Protein AF-A0A9D6L6P9-F1 (afdb_monomer_lite)

Foldseek 3Di:
DPPPWDKDKAADDCVVDDPVCCQFARIKIATPAWKDFANAIDGGDIWGKGKDWDADPNDIWIKIFTAHPVRHTRDIHTWDFQPPDPPFDCWDWDADPPQWIWTDHTRTTTIMHTD

Sequence (115 aa):
MADGKILIVTFLDASGYSSDYQEKYTAMVLTQGSLLFGKSEIKPGAYGLGKKKITTSGMESQTFHLYDLGGNAVAAAPAVKDEKLRPVRTIHLSVDPGQQFRLYLGPYFVTLTSR

pLDDT: mean 89.17, std 6.59, range [67.69, 96.12]

Structure (mmCIF, N/CA/C/O backbone):
data_AF-A0A9D6L6P9-F1
#
_entry.id   AF-A0A9D6L6P9-F1
#
loop_
_atom_site.group_PDB
_atom_site.id
_atom_site.type_symbol
_atom_site.label_atom_id
_atom_site.label_alt_id
_atom_site.label_comp_id
_atom_site.label_asym_id
_atom_site.label_entity_id
_atom_site.label_seq_id
_atom_site.pdbx_PDB_ins_code
_atom_site.Cartn_x
_atom_site.Cartn_y
_atom_site.Cartn_z
_atom_site.occupancy
_atom_site.B_iso_or_equiv
_atom_site.auth_seq_id
_atom_site.auth_comp_id
_atom_site.auth_asym_id
_atom_site.auth_atom_id
_atom_site.pdbx_PDB_model_num
ATOM 1 N N . MET A 1 1 ? -5.949 3.655 14.980 1.00 67.69 1 MET A N 1
ATOM 2 C CA . MET A 1 1 ? -7.099 4.212 14.233 1.00 67.69 1 MET A CA 1
ATOM 3 C C . MET A 1 1 ? -8.123 4.711 15.242 1.00 67.69 1 MET A C 1
ATOM 5 O O . MET A 1 1 ? -7.857 4.558 16.434 1.00 67.69 1 MET A O 1
ATOM 9 N N . ALA A 1 2 ? -9.236 5.318 14.822 1.00 68.75 2 ALA A N 1
ATOM 10 C CA . ALA A 1 2 ? -10.322 5.592 15.763 1.00 68.75 2 ALA A CA 1
ATOM 11 C C . ALA A 1 2 ? -10.763 4.280 16.456 1.00 68.75 2 ALA A C 1
ATOM 13 O O . ALA A 1 2 ? -10.644 3.192 15.882 1.00 68.75 2 ALA A O 1
ATOM 14 N N . ASP A 1 3 ? -11.195 4.382 17.712 1.00 77.56 3 ASP A N 1
ATOM 15 C CA . ASP A 1 3 ? -11.822 3.291 18.475 1.00 77.56 3 ASP A CA 1
ATOM 16 C C . ASP A 1 3 ? -10.952 2.044 18.732 1.00 77.56 3 ASP A C 1
ATOM 18 O O . ASP A 1 3 ? -11.460 0.934 18.865 1.00 77.56 3 ASP A O 1
ATOM 22 N N . GLY A 1 4 ? -9.623 2.192 18.778 1.00 81.38 4 GLY A N 1
ATOM 23 C CA . GLY A 1 4 ? -8.713 1.082 19.103 1.00 81.38 4 GLY A CA 1
ATOM 24 C C . GLY A 1 4 ? -8.502 0.063 17.976 1.00 81.38 4 GLY A C 1
ATOM 25 O O . GLY A 1 4 ? -7.801 -0.927 18.171 1.00 81.38 4 GLY A O 1
ATOM 26 N N . LYS A 1 5 ? -9.047 0.312 16.778 1.00 89.19 5 LYS A N 1
ATOM 27 C CA . LYS A 1 5 ? -8.829 -0.542 15.603 1.00 89.19 5 LYS A CA 1
ATOM 28 C C . LYS A 1 5 ? -7.377 -0.476 15.127 1.00 89.19 5 LYS A C 1
ATOM 30 O O . LYS A 1 5 ? -6.736 0.588 15.135 1.00 89.19 5 LYS A O 1
ATOM 35 N N . ILE A 1 6 ? -6.893 -1.619 14.653 1.00 90.31 6 ILE A N 1
ATOM 36 C CA . ILE A 1 6 ? -5.505 -1.829 14.247 1.00 90.31 6 ILE A CA 1
ATOM 37 C C . ILE A 1 6 ? -5.375 -1.821 12.716 1.00 90.31 6 ILE A C 1
ATOM 39 O O . ILE A 1 6 ? -6.196 -2.394 11.999 1.00 90.31 6 ILE A O 1
ATOM 43 N N . LEU A 1 7 ? -4.305 -1.181 12.241 1.00 91.44 7 LEU A N 1
ATOM 44 C CA . LEU A 1 7 ? -3.761 -1.314 10.892 1.00 91.44 7 LEU A CA 1
ATOM 45 C C . LEU A 1 7 ? -2.350 -1.892 11.029 1.00 91.44 7 LEU A C 1
ATOM 47 O O . LEU A 1 7 ? -1.504 -1.298 11.697 1.00 91.44 7 LEU A O 1
ATOM 51 N N . ILE A 1 8 ? -2.104 -3.038 10.403 1.00 93.38 8 ILE A N 1
ATOM 52 C CA . ILE A 1 8 ? -0.782 -3.659 10.301 1.00 93.38 8 ILE A CA 1
ATOM 53 C C . ILE A 1 8 ? -0.385 -3.667 8.835 1.00 93.38 8 ILE A C 1
ATOM 55 O O . ILE A 1 8 ? -1.177 -4.026 7.963 1.00 93.38 8 ILE A O 1
ATOM 59 N N . VAL A 1 9 ? 0.865 -3.301 8.573 1.00 93.25 9 VAL A N 1
ATOM 60 C CA . VAL A 1 9 ? 1.472 -3.462 7.259 1.00 93.25 9 VAL A CA 1
ATOM 61 C C . VAL A 1 9 ? 2.795 -4.189 7.429 1.00 93.25 9 VAL A C 1
ATOM 63 O O . VAL A 1 9 ? 3.622 -3.783 8.245 1.00 93.25 9 VAL A O 1
ATOM 66 N N . THR A 1 10 ? 2.991 -5.260 6.666 1.00 91.62 10 THR A N 1
ATOM 67 C CA . THR A 1 10 ? 4.214 -6.067 6.695 1.00 91.62 10 THR A CA 1
ATOM 68 C C . THR A 1 10 ? 4.823 -6.164 5.308 1.00 91.62 10 THR A C 1
ATOM 70 O O . THR A 1 10 ? 4.104 -6.274 4.318 1.00 91.62 10 THR A O 1
ATOM 73 N N . PHE A 1 11 ? 6.149 -6.119 5.232 1.00 92.69 11 PHE A N 1
ATOM 74 C CA . PHE A 1 11 ? 6.871 -6.404 3.997 1.00 92.69 11 PHE A CA 1
ATOM 75 C C . PHE A 1 11 ? 6.884 -7.913 3.757 1.00 92.69 11 PHE A C 1
ATOM 77 O O . PHE A 1 11 ? 7.028 -8.687 4.705 1.00 92.69 11 PHE A O 1
ATOM 84 N N . LEU A 1 12 ? 6.724 -8.322 2.503 1.00 89.56 12 LEU A N 1
ATOM 85 C CA . LEU A 1 12 ? 6.825 -9.718 2.104 1.00 89.56 12 LEU A CA 1
ATOM 86 C C . LEU A 1 12 ? 8.122 -9.908 1.322 1.00 89.56 12 LEU A C 1
ATOM 88 O O . LEU A 1 12 ? 8.379 -9.194 0.353 1.00 89.56 12 LEU A O 1
ATOM 92 N N . ASP A 1 13 ? 8.930 -10.886 1.726 1.00 86.31 13 ASP A N 1
ATOM 93 C CA . ASP A 1 13 ? 10.045 -11.335 0.898 1.00 86.31 13 ASP A CA 1
ATOM 94 C C . ASP A 1 13 ? 9.511 -12.279 -0.184 1.00 86.31 13 ASP A C 1
ATOM 96 O O . ASP A 1 13 ? 9.250 -13.458 0.054 1.00 86.31 13 ASP A O 1
ATOM 100 N N . ALA A 1 14 ? 9.301 -11.720 -1.375 1.00 83.19 14 ALA A N 1
ATOM 101 C CA . ALA A 1 14 ? 8.825 -12.447 -2.544 1.00 83.19 14 ALA A CA 1
ATOM 102 C C . ALA A 1 14 ? 9.953 -12.780 -3.541 1.00 83.19 14 ALA A C 1
ATOM 104 O O . ALA A 1 14 ? 9.665 -13.163 -4.673 1.00 83.19 14 ALA A O 1
ATOM 105 N N . SER A 1 15 ? 11.228 -12.645 -3.152 1.00 82.25 15 SER A N 1
ATOM 106 C CA . SER A 1 15 ? 12.383 -12.775 -4.061 1.00 82.25 15 SER A CA 1
ATOM 107 C C . SER A 1 15 ? 12.463 -14.115 -4.807 1.00 82.25 15 SER A C 1
ATOM 109 O O . SER A 1 15 ? 12.967 -14.160 -5.927 1.00 82.25 15 SER A O 1
ATOM 111 N N . GLY A 1 16 ? 11.921 -15.192 -4.228 1.00 85.25 16 GLY A N 1
ATOM 112 C CA . GLY A 1 16 ? 11.843 -16.519 -4.851 1.00 85.25 16 GLY A CA 1
ATOM 113 C C . GLY A 1 16 ? 10.638 -16.755 -5.775 1.00 85.25 16 GLY A C 1
ATOM 114 O O . GLY A 1 16 ? 10.537 -17.827 -6.367 1.00 85.25 16 GLY A O 1
ATOM 115 N N . TYR A 1 17 ? 9.713 -15.799 -5.896 1.00 86.88 17 TYR A N 1
ATOM 116 C CA . TYR A 1 17 ? 8.508 -15.924 -6.726 1.00 86.88 17 TYR A CA 1
ATOM 117 C C . TYR A 1 17 ? 8.678 -15.242 -8.087 1.00 86.88 17 TYR A C 1
ATOM 119 O O . TYR A 1 17 ? 9.592 -14.447 -8.291 1.00 86.88 17 TYR A O 1
ATOM 127 N N . SER A 1 18 ? 7.771 -15.529 -9.026 1.00 87.00 18 SER A N 1
ATOM 128 C CA . SER A 1 18 ? 7.741 -14.856 -10.336 1.00 87.00 18 SER A CA 1
ATOM 129 C C . SER A 1 18 ? 7.640 -13.327 -10.214 1.00 87.00 18 SER A C 1
ATOM 131 O O . SER A 1 18 ? 7.091 -12.814 -9.235 1.00 87.00 18 SER A O 1
ATOM 133 N N . SER A 1 19 ? 8.106 -12.605 -11.238 1.00 83.69 19 SER A N 1
ATOM 134 C CA . SER A 1 19 ? 8.034 -11.137 -11.320 1.00 83.69 19 SER A CA 1
ATOM 135 C C . SER A 1 19 ? 6.628 -10.600 -11.057 1.00 83.69 19 SER A C 1
ATOM 137 O O . SER A 1 19 ? 6.458 -9.663 -10.282 1.00 83.69 19 SER A O 1
ATOM 139 N N . ASP A 1 20 ? 5.615 -11.254 -11.621 1.00 83.94 20 ASP A N 1
ATOM 140 C CA . ASP A 1 20 ? 4.215 -10.847 -11.486 1.00 83.94 20 ASP A CA 1
ATOM 141 C C . ASP A 1 20 ? 3.739 -10.922 -10.030 1.00 83.94 20 ASP A C 1
ATOM 143 O O . ASP A 1 20 ? 2.957 -10.088 -9.571 1.00 83.94 20 ASP A O 1
ATOM 147 N N . TYR A 1 21 ? 4.231 -11.909 -9.278 1.00 85.31 21 TYR A N 1
ATOM 148 C CA . TYR A 1 21 ? 3.964 -12.025 -7.846 1.00 85.31 21 TYR A CA 1
ATOM 149 C C . TYR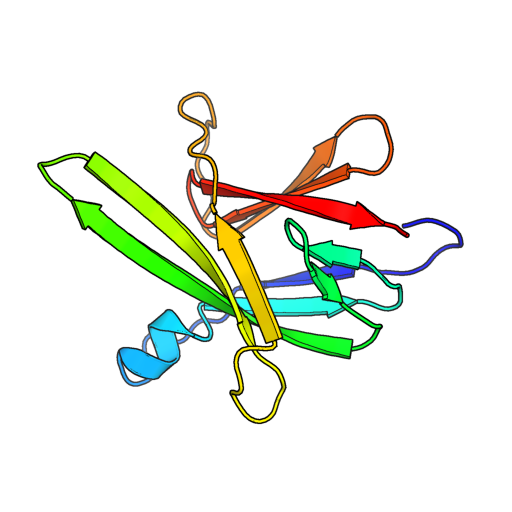 A 1 21 ? 4.717 -10.962 -7.045 1.00 85.31 21 TYR A C 1
ATOM 151 O O . TYR A 1 21 ? 4.128 -10.345 -6.159 1.00 85.31 21 TYR A O 1
ATOM 159 N N . GLN A 1 22 ? 5.986 -10.710 -7.367 1.00 84.38 22 GLN A N 1
ATOM 160 C CA . GLN A 1 22 ? 6.789 -9.684 -6.694 1.00 84.38 22 GLN A CA 1
ATOM 161 C C . GLN A 1 22 ? 6.176 -8.282 -6.844 1.00 84.38 22 GLN A C 1
ATOM 163 O O . GLN A 1 22 ? 6.166 -7.498 -5.890 1.00 84.38 22 GLN A O 1
ATOM 168 N N . GLU A 1 23 ? 5.611 -7.980 -8.017 1.00 83.81 23 GLU A N 1
ATOM 169 C CA . GLU A 1 23 ? 4.930 -6.710 -8.282 1.00 83.81 23 GLU A CA 1
ATOM 170 C C . GLU A 1 23 ? 3.632 -6.547 -7.483 1.00 83.81 23 GLU A C 1
ATOM 172 O O . GLU A 1 23 ? 3.357 -5.449 -6.993 1.00 83.81 23 GLU A O 1
ATOM 177 N N . LYS A 1 24 ? 2.839 -7.618 -7.336 1.00 85.62 24 LYS A N 1
ATOM 178 C CA . LYS A 1 24 ? 1.534 -7.593 -6.649 1.00 85.62 24 LYS A CA 1
ATOM 179 C C . LYS A 1 24 ? 1.630 -7.714 -5.128 1.00 85.62 24 LYS A C 1
ATOM 181 O O . LYS A 1 24 ? 0.779 -7.176 -4.423 1.00 85.62 24 LYS A O 1
ATOM 186 N N . TYR A 1 25 ? 2.649 -8.407 -4.625 1.00 87.25 25 TYR A N 1
ATOM 187 C CA . TYR A 1 25 ? 2.769 -8.804 -3.220 1.00 87.25 25 TYR A CA 1
ATO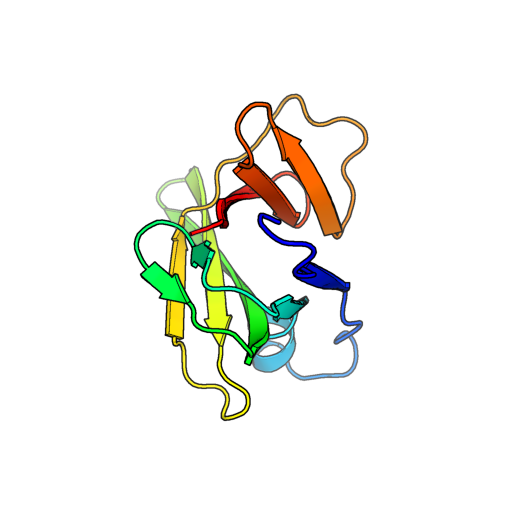M 188 C C . TYR A 1 25 ? 4.089 -8.331 -2.611 1.00 87.25 25 TYR A C 1
ATOM 190 O O . TYR A 1 25 ? 4.832 -9.099 -2.010 1.00 87.25 25 TYR A O 1
ATOM 198 N N . THR A 1 26 ? 4.383 -7.037 -2.745 1.00 89.50 26 THR A N 1
ATOM 199 C CA . THR A 1 26 ? 5.520 -6.407 -2.053 1.00 89.50 26 THR A CA 1
ATOM 200 C C . THR A 1 26 ? 5.273 -6.321 -0.540 1.00 89.50 26 THR A C 1
ATOM 202 O O . THR A 1 26 ? 6.203 -6.342 0.265 1.00 89.50 26 THR A O 1
ATOM 205 N N . ALA A 1 27 ? 4.013 -6.197 -0.134 1.00 92.44 27 ALA A N 1
ATOM 206 C CA . ALA A 1 27 ? 3.614 -6.108 1.260 1.00 92.44 27 ALA A CA 1
ATOM 207 C C . ALA A 1 27 ? 2.211 -6.684 1.470 1.00 92.44 27 ALA A C 1
ATOM 209 O O . ALA A 1 27 ? 1.477 -6.941 0.516 1.00 92.44 27 ALA A O 1
ATOM 210 N N . MET A 1 28 ? 1.830 -6.861 2.730 1.00 93.69 28 MET A N 1
ATOM 211 C CA . MET A 1 28 ? 0.483 -7.247 3.134 1.00 93.69 28 MET A CA 1
ATOM 212 C C . MET A 1 28 ? -0.082 -6.204 4.093 1.00 93.69 28 MET A C 1
ATOM 214 O O . MET A 1 28 ? 0.608 -5.750 5.007 1.00 93.69 28 MET A O 1
ATOM 218 N N . VAL A 1 29 ? -1.337 -5.829 3.871 1.00 95.00 29 VAL A N 1
ATOM 219 C CA . VAL A 1 29 ? -2.090 -4.851 4.654 1.00 95.00 29 VAL A CA 1
ATOM 220 C C . VAL A 1 29 ? -3.223 -5.578 5.364 1.00 95.00 29 VAL A C 1
ATOM 222 O O . VAL A 1 29 ? -4.057 -6.219 4.731 1.00 95.00 29 VAL A O 1
ATOM 225 N N . LEU A 1 30 ? -3.266 -5.460 6.684 1.00 95.38 30 LEU A N 1
ATOM 226 C CA . LEU A 1 30 ? -4.331 -5.971 7.540 1.00 95.38 30 LEU A CA 1
ATOM 227 C C . LEU A 1 30 ? -4.993 -4.778 8.220 1.00 95.38 30 LEU A C 1
ATOM 229 O O . LEU A 1 30 ? -4.323 -4.023 8.924 1.00 95.38 30 LEU A O 1
ATOM 233 N N . THR A 1 31 ? -6.298 -4.611 8.039 1.00 94.50 31 THR A N 1
ATOM 234 C CA . THR A 1 31 ? -7.045 -3.526 8.682 1.00 94.50 31 THR A CA 1
ATOM 235 C C . THR A 1 31 ? -8.291 -4.043 9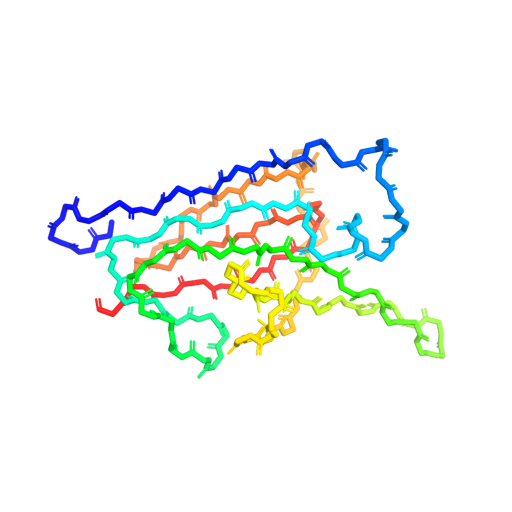.386 1.00 94.50 31 THR A C 1
ATOM 237 O O . THR A 1 31 ? -9.049 -4.837 8.835 1.00 94.50 31 THR A O 1
ATOM 240 N N . GLN A 1 32 ? -8.516 -3.571 10.612 1.00 94.38 32 GLN A N 1
ATOM 241 C CA . GLN A 1 32 ? -9.738 -3.826 11.383 1.00 94.38 32 GLN A CA 1
ATOM 242 C C . GLN A 1 32 ? -10.808 -2.738 11.195 1.00 94.38 32 GLN A C 1
ATOM 244 O O . GLN A 1 32 ? -11.916 -2.860 11.712 1.00 94.38 32 GLN A O 1
ATOM 249 N N . GLY A 1 33 ? -10.489 -1.657 10.482 1.00 92.31 33 GLY A N 1
ATOM 250 C CA . GLY A 1 33 ? -11.395 -0.543 10.204 1.00 92.31 33 GLY A CA 1
ATOM 251 C C . GLY A 1 33 ? -11.479 -0.225 8.720 1.00 92.31 33 GLY A C 1
ATOM 252 O O . GLY A 1 33 ? -10.616 -0.631 7.940 1.00 92.31 33 GLY A O 1
ATOM 253 N N . SER A 1 34 ? -12.525 0.507 8.342 1.00 92.62 34 SER A N 1
ATOM 254 C CA . SER A 1 34 ? -12.601 1.069 7.000 1.00 92.62 34 SER A CA 1
ATOM 255 C C . SER A 1 34 ? -11.522 2.137 6.825 1.00 92.62 34 SER A C 1
ATOM 257 O O . SER A 1 34 ? -11.304 2.979 7.699 1.00 92.62 34 SER A O 1
ATOM 259 N N . LEU A 1 35 ? -10.837 2.093 5.689 1.00 91.94 35 LEU A N 1
ATOM 260 C CA . LEU A 1 35 ? -9.752 3.001 5.335 1.00 91.94 35 LEU A CA 1
ATOM 261 C C . LEU A 1 35 ? -10.006 3.577 3.947 1.00 91.94 35 LEU A C 1
ATOM 263 O O . LEU A 1 35 ? -10.470 2.873 3.054 1.00 91.94 35 LEU A O 1
ATOM 267 N N . LEU A 1 36 ? -9.631 4.831 3.730 1.00 93.88 36 LEU A N 1
ATOM 268 C CA . LEU A 1 36 ? -9.476 5.361 2.380 1.00 93.88 36 LEU A CA 1
ATOM 269 C C . LEU A 1 36 ? -8.061 5.080 1.879 1.00 93.88 36 LEU A C 1
ATOM 271 O O . LEU A 1 36 ? -7.093 5.527 2.488 1.00 93.88 36 LEU A O 1
ATOM 275 N N . PHE A 1 37 ? -7.955 4.375 0.756 1.00 93.62 37 PHE A N 1
ATOM 276 C CA . PHE A 1 37 ? -6.729 4.183 -0.011 1.00 93.62 37 PHE A CA 1
ATOM 277 C C . PHE A 1 37 ? -6.797 5.051 -1.272 1.00 93.62 37 PHE A C 1
ATOM 279 O O . PHE A 1 37 ? -7.470 4.716 -2.255 1.00 93.62 37 PHE A O 1
ATOM 286 N N . GLY A 1 38 ? -6.161 6.224 -1.225 1.00 88.12 38 GLY A N 1
ATOM 287 C CA . GLY A 1 38 ? -6.389 7.264 -2.226 1.00 88.12 38 GLY A CA 1
ATOM 288 C C . GLY A 1 38 ? -7.853 7.718 -2.211 1.00 88.12 38 GLY A C 1
ATOM 289 O O . GLY A 1 38 ? -8.294 8.361 -1.264 1.00 88.12 38 GLY A O 1
ATOM 290 N N . LYS A 1 39 ? -8.611 7.379 -3.261 1.00 88.62 39 LYS A N 1
ATOM 291 C CA . LYS A 1 39 ? -10.055 7.676 -3.369 1.00 88.62 39 LYS A CA 1
A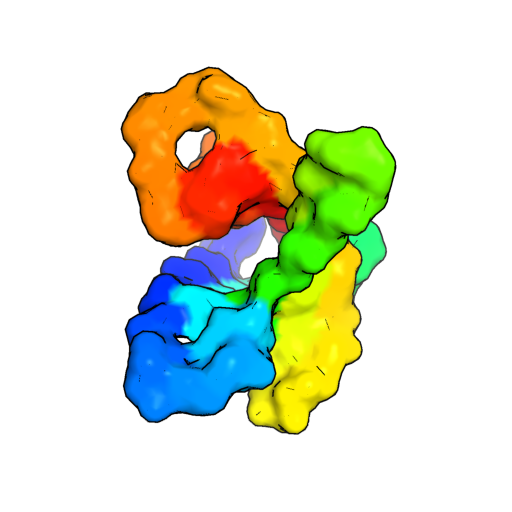TOM 292 C C . LYS A 1 39 ? -10.958 6.468 -3.099 1.00 88.62 39 LYS A C 1
ATOM 294 O O . LYS A 1 39 ? -12.175 6.622 -3.098 1.00 88.62 39 LYS A O 1
ATOM 299 N N . SER A 1 40 ? -10.380 5.284 -2.912 1.00 93.62 40 SER A N 1
ATOM 300 C CA . SER A 1 40 ? -11.139 4.039 -2.766 1.00 93.62 40 SER A CA 1
ATOM 301 C C . SER A 1 40 ? -11.353 3.728 -1.292 1.00 93.62 40 SER A C 1
ATOM 303 O O . SER A 1 40 ? -10.405 3.797 -0.512 1.00 93.62 40 SER A O 1
ATOM 305 N N . GLU A 1 41 ? -12.573 3.366 -0.909 1.00 94.88 41 GLU A N 1
ATOM 306 C CA . GLU A 1 41 ? -12.839 2.836 0.427 1.00 94.88 41 GLU A CA 1
ATOM 307 C C . GLU A 1 41 ? -12.520 1.341 0.474 1.00 94.88 41 GLU A C 1
ATOM 309 O O . GLU A 1 41 ? -12.973 0.560 -0.363 1.00 94.88 41 GLU A O 1
ATOM 314 N N . ILE A 1 42 ? -11.742 0.953 1.478 1.00 94.88 42 ILE A N 1
ATOM 315 C CA . ILE A 1 42 ? -11.347 -0.419 1.760 1.00 94.88 42 ILE A CA 1
ATOM 316 C C . ILE A 1 42 ? -11.976 -0.824 3.083 1.00 94.88 42 ILE A C 1
ATOM 318 O O . ILE A 1 42 ? -11.844 -0.120 4.083 1.00 94.88 42 ILE A O 1
ATOM 322 N N . LYS A 1 43 ? -12.667 -1.962 3.078 1.00 95.19 43 LYS A N 1
ATOM 323 C CA . LYS A 1 43 ? -13.315 -2.529 4.263 1.00 95.19 43 LYS A CA 1
ATOM 324 C C . LYS A 1 43 ? -12.293 -3.251 5.156 1.00 95.19 43 LYS A C 1
ATOM 326 O O . LYS A 1 43 ? -11.174 -3.512 4.718 1.00 95.19 43 LYS A O 1
ATOM 331 N N . PRO A 1 44 ? -12.656 -3.596 6.404 1.00 95.62 44 PRO A N 1
ATOM 332 C CA . PRO A 1 44 ? -11.846 -4.488 7.224 1.00 95.62 44 PRO A CA 1
ATOM 333 C C . PRO A 1 44 ? -11.500 -5.785 6.479 1.00 95.62 44 PRO A C 1
ATOM 335 O O . PRO A 1 44 ? -12.375 -6.394 5.861 1.00 95.62 44 PRO A O 1
ATOM 338 N N . GLY A 1 45 ? -10.237 -6.209 6.538 1.00 95.81 45 GLY A N 1
ATOM 339 C CA . GLY A 1 45 ? -9.763 -7.371 5.792 1.00 95.81 45 GLY A CA 1
ATOM 340 C C . GLY A 1 45 ? -8.246 -7.458 5.654 1.00 95.81 45 GLY A C 1
ATOM 341 O O . GLY A 1 45 ? -7.495 -6.686 6.258 1.00 95.81 45 GLY A O 1
ATOM 342 N N . ALA A 1 46 ? -7.820 -8.428 4.845 1.00 96.12 46 ALA A N 1
ATOM 343 C CA . ALA A 1 46 ? -6.435 -8.673 4.468 1.00 96.12 46 ALA A CA 1
ATOM 344 C C . ALA A 1 46 ? -6.258 -8.432 2.966 1.00 96.12 46 ALA A C 1
ATOM 346 O O . ALA A 1 46 ? -7.031 -8.949 2.157 1.00 96.12 46 ALA A O 1
ATOM 347 N N . TYR A 1 47 ? -5.230 -7.668 2.613 1.00 95.81 47 TYR A N 1
ATOM 348 C CA . TYR A 1 47 ? -4.981 -7.228 1.248 1.00 95.81 47 TYR A CA 1
ATOM 349 C C . TYR A 1 47 ? -3.501 -7.361 0.896 1.00 95.81 47 TYR A C 1
ATOM 351 O O . TYR A 1 47 ? -2.629 -7.019 1.697 1.00 95.81 47 TYR A O 1
ATOM 359 N N . GLY A 1 48 ? -3.211 -7.824 -0.316 1.00 94.62 48 GLY A N 1
ATOM 360 C CA . GLY A 1 48 ? -1.882 -7.696 -0.907 1.00 94.62 48 GLY A CA 1
ATOM 361 C C . GLY A 1 48 ? -1.637 -6.248 -1.323 1.00 94.62 48 GLY A C 1
ATOM 362 O O . GLY A 1 48 ? -2.550 -5.590 -1.815 1.00 94.62 48 GLY A O 1
ATOM 363 N N . LEU A 1 49 ? -0.423 -5.746 -1.129 1.00 94.88 49 LEU A N 1
ATOM 364 C CA . LEU A 1 49 ? 0.010 -4.435 -1.595 1.00 94.88 49 LEU A CA 1
ATOM 365 C C . LEU A 1 49 ? 1.142 -4.605 -2.602 1.00 94.88 49 LEU A C 1
ATOM 367 O O . LEU A 1 49 ? 2.220 -5.116 -2.281 1.00 94.88 49 LEU A O 1
ATOM 371 N N . GLY A 1 50 ? 0.891 -4.099 -3.800 1.00 92.88 50 GLY A N 1
ATOM 372 C CA . GLY A 1 50 ? 1.836 -4.067 -4.898 1.00 92.88 50 GLY A CA 1
ATOM 373 C C . GLY A 1 50 ? 2.143 -2.650 -5.351 1.00 92.88 50 GLY A C 1
ATOM 374 O O . GLY A 1 50 ? 1.455 -1.688 -4.991 1.00 92.88 50 GLY A O 1
ATOM 375 N N . LYS A 1 51 ? 3.176 -2.517 -6.179 1.00 91.19 51 LYS A N 1
ATOM 376 C CA . LYS A 1 51 ? 3.553 -1.242 -6.793 1.00 91.19 51 LYS A CA 1
ATOM 377 C C . LYS A 1 51 ? 3.847 -1.444 -8.271 1.00 91.19 51 LYS A C 1
ATOM 379 O O . LYS A 1 51 ? 4.615 -2.325 -8.641 1.00 91.19 51 LYS A O 1
ATOM 384 N N . LYS A 1 52 ? 3.283 -0.577 -9.107 1.00 89.38 52 LYS A N 1
ATOM 385 C CA . LYS A 1 52 ? 3.581 -0.521 -10.535 1.00 89.38 52 LYS A CA 1
ATOM 386 C C . LYS A 1 52 ? 4.332 0.762 -10.843 1.00 89.38 52 LYS A C 1
ATOM 388 O O . LYS A 1 52 ? 3.869 1.856 -10.508 1.00 89.38 52 LYS A O 1
ATOM 393 N N . LYS A 1 53 ? 5.497 0.621 -11.471 1.00 86.69 53 LYS A N 1
ATOM 394 C CA . LYS A 1 53 ? 6.297 1.743 -11.963 1.00 86.69 53 LYS A CA 1
ATOM 395 C C . LYS A 1 53 ? 5.856 2.080 -13.386 1.00 86.69 53 LYS A C 1
ATOM 397 O O . LYS A 1 53 ? 5.750 1.192 -14.227 1.00 86.69 53 LYS A O 1
ATOM 402 N N . ILE A 1 54 ? 5.596 3.356 -13.647 1.00 82.56 54 ILE A N 1
ATOM 403 C CA . ILE A 1 54 ? 5.274 3.877 -14.976 1.00 82.56 54 ILE A CA 1
ATOM 404 C C . ILE A 1 54 ? 6.305 4.954 -15.299 1.00 82.56 54 ILE A C 1
ATOM 406 O O . ILE A 1 54 ? 6.378 5.973 -14.610 1.00 82.56 54 ILE A O 1
ATOM 410 N N . THR A 1 55 ? 7.076 4.738 -16.362 1.00 80.88 55 THR A N 1
ATOM 411 C CA . THR A 1 55 ? 8.020 5.727 -16.890 1.00 80.88 55 THR A CA 1
ATOM 412 C C . THR A 1 55 ? 7.468 6.275 -18.199 1.00 80.88 55 THR A C 1
ATOM 414 O O . THR A 1 55 ? 7.335 5.533 -19.168 1.00 80.88 55 THR A O 1
ATOM 417 N N . THR A 1 56 ? 7.130 7.565 -18.233 1.00 75.38 56 THR A N 1
ATOM 418 C CA . THR A 1 56 ? 6.642 8.248 -19.445 1.00 75.38 56 THR A CA 1
ATOM 419 C C . THR A 1 56 ? 7.522 9.458 -19.712 1.00 75.38 56 THR A C 1
ATOM 421 O O . THR A 1 56 ? 7.661 10.314 -18.843 1.00 75.38 56 THR A O 1
ATOM 424 N N . SER A 1 57 ? 8.140 9.526 -20.894 1.00 79.00 57 SER A N 1
ATOM 425 C CA . SER A 1 57 ? 8.980 10.663 -21.312 1.00 79.00 57 SER A CA 1
ATOM 426 C C . SER A 1 57 ? 10.049 11.068 -20.280 1.00 79.00 57 SER A C 1
ATOM 428 O O . SER A 1 57 ? 10.263 12.249 -20.026 1.00 79.00 57 SER A O 1
ATOM 430 N N . GLY A 1 58 ? 10.692 10.084 -19.639 1.00 76.62 58 GLY A N 1
ATOM 431 C CA . GLY A 1 58 ? 11.729 10.310 -18.621 1.00 76.62 58 GLY A CA 1
ATOM 432 C C . GLY A 1 58 ? 11.218 10.653 -17.215 1.00 76.62 58 GLY A C 1
ATOM 433 O O . GLY A 1 58 ? 12.020 10.722 -16.288 1.00 76.62 58 GLY A O 1
ATOM 434 N N . MET A 1 59 ? 9.905 10.815 -17.020 1.00 76.00 59 MET A N 1
ATOM 435 C CA . MET A 1 59 ? 9.299 10.998 -15.699 1.00 76.00 59 MET A CA 1
ATOM 436 C C . MET A 1 59 ? 8.877 9.655 -15.102 1.00 76.00 59 MET A C 1
ATOM 438 O O . MET A 1 59 ? 8.149 8.883 -15.732 1.00 76.00 59 MET A O 1
ATOM 442 N N . GLU A 1 60 ? 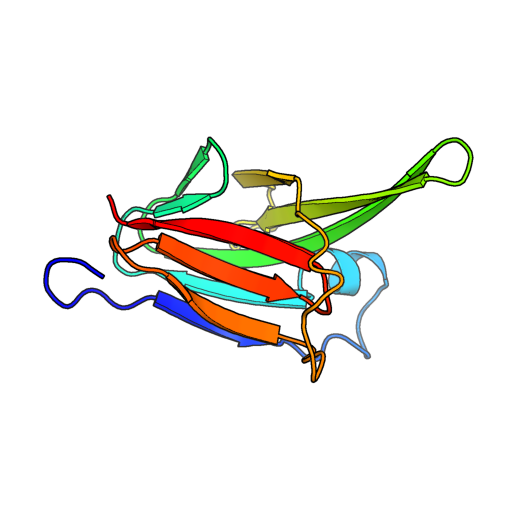9.324 9.386 -13.875 1.00 84.25 60 GLU A N 1
ATOM 443 C CA . GLU A 1 60 ? 8.940 8.197 -13.115 1.00 84.25 60 GLU A CA 1
ATOM 444 C C . GLU A 1 60 ? 7.742 8.500 -12.215 1.00 84.25 60 GLU A C 1
ATOM 446 O O . GLU A 1 60 ? 7.783 9.399 -11.375 1.00 84.25 60 GLU A O 1
ATOM 451 N N . SER A 1 61 ? 6.686 7.710 -12.365 1.00 87.50 61 SER A N 1
ATOM 452 C CA . SER A 1 61 ? 5.535 7.703 -11.469 1.00 87.50 61 SER A CA 1
ATOM 453 C C . SER A 1 61 ? 5.317 6.296 -10.928 1.00 87.50 61 SER A C 1
ATOM 455 O O . SER A 1 61 ? 5.674 5.298 -11.562 1.00 87.50 61 SER A O 1
ATOM 457 N N . GLN A 1 62 ? 4.750 6.207 -9.731 1.00 92.06 62 GLN A N 1
ATOM 458 C CA . GLN A 1 62 ? 4.481 4.932 -9.086 1.00 92.06 62 GLN A CA 1
ATOM 459 C C . GLN A 1 62 ? 3.026 4.902 -8.636 1.00 92.06 62 GLN A C 1
ATOM 461 O O . GLN A 1 62 ? 2.546 5.845 -8.016 1.00 92.06 62 GLN A O 1
ATOM 466 N N . THR A 1 63 ? 2.319 3.824 -8.960 1.00 93.69 63 THR A N 1
ATOM 467 C CA . THR A 1 63 ? 0.952 3.581 -8.483 1.00 93.69 63 THR A CA 1
ATOM 468 C C . THR A 1 63 ? 0.979 2.382 -7.560 1.00 93.69 63 THR A C 1
ATOM 470 O O . THR A 1 63 ? 1.586 1.360 -7.884 1.00 93.69 63 THR A O 1
ATOM 473 N N . PHE A 1 64 ? 0.367 2.513 -6.389 1.00 95.19 64 PHE A N 1
ATOM 474 C CA . PHE A 1 64 ? 0.225 1.396 -5.468 1.00 95.19 64 PHE A CA 1
ATOM 475 C C . PHE A 1 64 ? -1.130 0.751 -5.711 1.00 95.19 64 PHE A C 1
ATOM 477 O O . PHE A 1 64 ? -2.120 1.442 -5.961 1.00 95.19 64 PHE A O 1
ATOM 484 N N . HIS A 1 65 ? -1.162 -0.570 -5.626 1.00 95.62 65 HIS A N 1
ATOM 485 C CA . HIS A 1 65 ? -2.354 -1.367 -5.859 1.00 95.62 65 HIS A CA 1
ATOM 486 C C . HIS A 1 65 ? -2.622 -2.244 -4.647 1.00 95.62 65 HIS A C 1
ATOM 488 O O . HIS A 1 65 ? -1.699 -2.860 -4.115 1.00 95.62 65 HIS A O 1
ATOM 494 N N . LEU A 1 66 ? -3.885 -2.303 -4.236 1.00 95.81 66 LEU A N 1
ATOM 495 C CA . LEU A 1 66 ? -4.358 -3.289 -3.279 1.00 95.81 66 LEU A CA 1
ATOM 496 C C . LEU A 1 66 ? -5.036 -4.434 -4.019 1.00 95.81 66 LEU A C 1
ATOM 498 O O . LEU A 1 66 ? -5.815 -4.203 -4.947 1.00 95.81 66 LEU A O 1
ATOM 502 N N . TYR A 1 67 ? -4.765 -5.648 -3.563 1.00 95.25 67 TYR A N 1
ATOM 503 C CA . TYR A 1 67 ? -5.332 -6.884 -4.077 1.00 95.25 67 TYR A CA 1
ATOM 504 C C . TYR A 1 67 ? -6.072 -7.611 -2.961 1.00 95.25 67 TYR A C 1
ATOM 506 O O . TYR A 1 67 ? -5.606 -7.622 -1.821 1.00 95.25 67 TYR A O 1
ATOM 514 N N . ASP A 1 68 ? -7.211 -8.221 -3.267 1.00 94.06 68 ASP A N 1
ATOM 515 C CA . ASP A 1 68 ? -7.835 -9.170 -2.346 1.00 94.06 68 ASP A CA 1
ATOM 516 C C . ASP A 1 68 ? -7.027 -10.482 -2.260 1.00 94.06 68 ASP A C 1
ATOM 518 O O . ASP A 1 68 ? -6.030 -10.686 -2.961 1.00 94.06 68 ASP A O 1
ATOM 522 N N . LEU A 1 69 ? -7.462 -11.397 -1.390 1.00 91.00 69 LEU A N 1
ATOM 523 C CA . LEU A 1 69 ? -6.833 -12.714 -1.241 1.00 91.00 69 LEU A CA 1
ATOM 524 C C . LEU A 1 69 ? -6.934 -13.583 -2.508 1.00 91.00 69 LEU A C 1
ATOM 526 O O . LEU A 1 69 ? -6.127 -14.492 -2.679 1.00 91.00 69 LEU A O 1
ATOM 530 N N . GLY A 1 70 ? -7.894 -13.302 -3.394 1.00 90.56 70 GLY A N 1
ATOM 531 C CA . GLY A 1 70 ? -8.029 -13.949 -4.701 1.00 90.56 70 GLY A CA 1
ATOM 532 C C . GLY A 1 70 ? -7.103 -13.369 -5.775 1.00 90.56 70 GLY A C 1
ATOM 533 O O . GLY A 1 70 ? -7.079 -13.879 -6.892 1.00 90.56 70 GLY A O 1
ATOM 534 N N . GLY A 1 71 ? -6.337 -12.318 -5.462 1.00 89.44 71 GLY A N 1
ATOM 535 C CA . GLY A 1 71 ? -5.443 -11.643 -6.402 1.00 89.44 71 GLY A CA 1
ATOM 536 C C . GLY A 1 71 ? -6.135 -10.631 -7.318 1.00 89.44 71 GLY A C 1
ATOM 537 O O . GLY A 1 71 ? -5.510 -10.148 -8.268 1.00 89.44 71 GLY A O 1
ATOM 538 N N . ASN A 1 72 ? -7.393 -10.275 -7.043 1.00 92.81 72 ASN A N 1
ATOM 539 C CA . ASN A 1 72 ? -8.119 -9.255 -7.795 1.00 92.81 72 ASN A CA 1
ATOM 540 C C . ASN A 1 72 ? -7.750 -7.864 -7.282 1.00 92.81 72 ASN A C 1
ATOM 542 O O . ASN A 1 72 ? -7.718 -7.630 -6.075 1.00 92.81 72 ASN A O 1
ATOM 546 N N . ALA A 1 73 ? -7.497 -6.921 -8.189 1.00 93.38 73 ALA A N 1
ATOM 547 C CA . ALA A 1 73 ? -7.234 -5.539 -7.807 1.00 93.38 73 ALA A CA 1
ATOM 548 C C . ALA A 1 73 ? -8.509 -4.894 -7.234 1.00 93.38 73 ALA A C 1
ATOM 550 O O . ALA A 1 73 ? -9.526 -4.819 -7.921 1.00 93.38 73 ALA A O 1
ATOM 551 N N . VAL A 1 74 ? -8.441 -4.403 -5.996 1.00 95.44 74 VAL A N 1
ATOM 552 C CA . VAL A 1 74 ? -9.572 -3.766 -5.295 1.00 95.44 74 VAL A CA 1
ATOM 553 C C . VAL A 1 74 ? -9.433 -2.252 -5.186 1.00 95.44 74 VAL A C 1
ATOM 555 O O . VAL A 1 74 ? -10.434 -1.548 -5.089 1.00 95.44 74 VAL A O 1
ATOM 558 N N . ALA A 1 75 ? -8.205 -1.733 -5.215 1.00 95.62 75 ALA A N 1
ATOM 559 C CA . ALA A 1 75 ? -7.955 -0.299 -5.224 1.00 95.62 75 ALA A CA 1
ATOM 560 C C . ALA A 1 75 ? -6.612 0.038 -5.864 1.00 95.62 75 ALA A C 1
ATOM 562 O O . ALA A 1 75 ? -5.682 -0.769 -5.885 1.00 95.62 75 ALA A O 1
ATOM 563 N N . ALA A 1 76 ? -6.512 1.271 -6.345 1.00 95.25 76 ALA A N 1
ATOM 564 C CA . ALA A 1 76 ? -5.276 1.859 -6.826 1.00 95.25 76 ALA A CA 1
ATOM 565 C C . ALA A 1 76 ? -5.164 3.298 -6.315 1.00 95.25 76 ALA A C 1
ATOM 567 O O . ALA A 1 76 ? -6.162 4.022 -6.250 1.00 95.25 76 ALA A O 1
ATOM 568 N N . ALA A 1 77 ? -3.951 3.714 -5.968 1.00 95.56 77 ALA A N 1
ATOM 569 C CA . ALA A 1 77 ? -3.663 5.077 -5.556 1.00 95.56 77 ALA A CA 1
ATOM 570 C C . ALA A 1 77 ? -2.319 5.527 -6.142 1.00 95.56 77 ALA A C 1
ATOM 572 O O . ALA A 1 77 ? -1.328 4.797 -6.022 1.00 95.56 77 ALA A O 1
ATOM 573 N N . PRO A 1 78 ? -2.258 6.714 -6.773 1.00 94.50 78 PRO A N 1
ATOM 574 C CA . PRO A 1 78 ? -0.988 7.284 -7.191 1.00 94.50 78 PRO A CA 1
ATOM 575 C C . PRO A 1 78 ? -0.143 7.577 -5.950 1.00 94.50 78 PRO A C 1
ATOM 577 O O . PRO A 1 78 ? -0.637 8.145 -4.974 1.00 94.50 78 PRO A O 1
ATOM 580 N N . ALA A 1 79 ? 1.123 7.180 -5.989 1.00 93.94 79 ALA A N 1
ATOM 581 C CA . ALA A 1 79 ? 2.058 7.413 -4.908 1.00 93.94 79 ALA A CA 1
ATOM 582 C C . ALA A 1 79 ? 2.854 8.696 -5.145 1.00 93.94 79 ALA A C 1
ATOM 584 O O . ALA A 1 79 ? 3.269 9.006 -6.264 1.00 93.94 79 ALA A O 1
ATOM 585 N N . VAL A 1 80 ? 3.088 9.429 -4.065 1.00 93.31 80 VAL A N 1
ATOM 586 C CA . VAL A 1 80 ? 3.854 10.672 -4.059 1.00 93.31 80 VAL A CA 1
ATOM 587 C C . VAL A 1 80 ? 5.291 10.352 -3.676 1.00 93.31 80 VAL A C 1
ATOM 589 O O . VAL A 1 80 ? 5.532 9.652 -2.695 1.00 93.31 80 VAL A O 1
ATOM 592 N N . LYS A 1 81 ? 6.256 10.852 -4.451 1.00 93.31 81 LYS A N 1
ATOM 593 C CA . LYS A 1 81 ? 7.677 10.744 -4.114 1.00 93.31 81 LYS A CA 1
ATOM 594 C C . LYS A 1 81 ? 8.033 11.786 -3.058 1.00 93.31 81 LYS A C 1
ATOM 596 O O . LYS A 1 81 ? 7.847 12.979 -3.276 1.00 93.31 81 LYS A O 1
ATOM 601 N N . ASP A 1 82 ? 8.585 11.341 -1.941 1.00 92.44 82 ASP A N 1
ATOM 602 C CA . ASP A 1 82 ? 9.128 12.196 -0.895 1.00 92.44 82 ASP A CA 1
ATOM 603 C C . ASP A 1 82 ? 10.647 12.320 -1.070 1.00 92.44 82 ASP A C 1
ATOM 605 O O . ASP A 1 82 ? 11.424 11.442 -0.688 1.00 92.44 82 ASP A O 1
ATOM 609 N N . GLU A 1 83 ? 11.093 13.411 -1.694 1.00 91.75 83 GLU A N 1
ATOM 610 C CA . GLU A 1 83 ? 12.519 13.628 -1.977 1.00 91.75 83 GLU A CA 1
ATOM 611 C C . GLU A 1 83 ? 13.353 13.865 -0.713 1.00 91.75 83 GLU A C 1
ATOM 613 O O . GLU A 1 83 ? 14.560 13.585 -0.693 1.00 91.75 83 GLU A O 1
ATOM 618 N N . LYS A 1 84 ? 12.697 14.343 0.349 1.00 90.94 84 LYS A N 1
ATOM 619 C CA . LYS A 1 84 ? 13.317 14.708 1.623 1.00 90.94 84 LYS A CA 1
ATOM 620 C C . LYS A 1 84 ? 13.385 13.531 2.593 1.00 90.94 84 LYS A C 1
ATOM 622 O O . LYS A 1 84 ? 14.087 13.635 3.596 1.00 90.94 84 LYS A O 1
ATOM 627 N N . LEU A 1 85 ? 12.724 12.408 2.293 1.00 88.69 85 LEU A N 1
ATOM 628 C CA . LEU A 1 85 ? 12.754 11.223 3.142 1.00 88.69 85 LEU A CA 1
ATOM 629 C C . LEU A 1 85 ? 14.186 10.688 3.280 1.00 88.69 85 LEU A C 1
ATOM 631 O O . LEU A 1 85 ? 14.798 10.201 2.321 1.00 88.69 85 LEU A O 1
ATOM 635 N N . ARG A 1 86 ? 14.728 10.780 4.495 1.00 89.94 86 ARG A N 1
ATOM 636 C CA . ARG A 1 86 ? 16.033 10.241 4.886 1.00 89.94 86 ARG A CA 1
ATOM 637 C C . ARG A 1 86 ? 15.942 9.712 6.328 1.00 89.94 86 ARG A C 1
ATOM 639 O O . ARG A 1 86 ? 15.514 10.466 7.197 1.00 89.94 86 ARG A O 1
ATOM 646 N N . PRO A 1 87 ? 16.356 8.462 6.613 1.00 88.00 87 PRO A N 1
ATOM 647 C CA . PRO A 1 87 ? 16.777 7.422 5.669 1.00 88.00 87 PRO A CA 1
ATOM 648 C C . PRO A 1 87 ? 15.586 6.797 4.920 1.00 88.00 87 PRO A C 1
ATOM 650 O O . PRO A 1 87 ? 14.486 6.690 5.459 1.00 88.00 87 PRO A O 1
ATOM 653 N N . VAL A 1 88 ? 15.817 6.341 3.685 1.00 89.88 88 VAL A N 1
ATOM 654 C CA . VAL A 1 88 ? 14.806 5.606 2.907 1.00 89.88 88 VAL A CA 1
ATOM 655 C C . VAL A 1 88 ? 14.717 4.171 3.429 1.00 89.88 88 VAL A C 1
ATOM 657 O O . VAL A 1 88 ? 15.730 3.481 3.517 1.00 89.88 88 VAL A O 1
ATOM 660 N N . ARG A 1 89 ? 13.505 3.719 3.771 1.00 89.75 89 ARG A N 1
ATOM 661 C CA . ARG A 1 89 ? 13.220 2.350 4.235 1.00 89.75 89 ARG A CA 1
ATOM 662 C C . ARG A 1 89 ? 12.400 1.597 3.191 1.00 89.75 89 ARG A C 1
ATOM 664 O O . ARG A 1 89 ? 11.632 2.211 2.457 1.00 89.75 89 ARG A O 1
ATOM 671 N N . THR A 1 90 ? 12.530 0.271 3.148 1.00 88.12 90 THR A N 1
ATOM 672 C CA . THR A 1 90 ? 11.778 -0.570 2.200 1.00 88.12 90 THR A CA 1
ATOM 673 C C . THR A 1 90 ? 10.272 -0.454 2.414 1.00 88.12 90 THR A C 1
ATOM 675 O O . THR A 1 90 ? 9.541 -0.236 1.452 1.00 88.12 90 THR A O 1
ATOM 678 N N . ILE A 1 91 ? 9.831 -0.532 3.672 1.00 91.31 91 ILE A N 1
ATOM 679 C CA . ILE A 1 91 ? 8.460 -0.255 4.093 1.00 91.31 91 ILE A CA 1
ATOM 680 C C . ILE A 1 91 ? 8.475 0.564 5.379 1.00 91.31 91 ILE A C 1
ATOM 682 O O . ILE A 1 91 ? 9.315 0.346 6.256 1.00 91.31 91 ILE A O 1
ATOM 686 N N . HIS A 1 92 ? 7.555 1.512 5.500 1.00 90.19 92 HIS A N 1
ATOM 687 C CA . HIS A 1 92 ? 7.350 2.255 6.737 1.00 90.19 92 HIS A CA 1
ATOM 688 C C . HIS A 1 92 ? 5.958 2.888 6.748 1.00 90.19 92 HIS A C 1
ATOM 690 O O . HIS A 1 92 ? 5.488 3.373 5.724 1.00 90.19 92 HIS A O 1
ATOM 696 N N . LEU A 1 93 ? 5.313 2.900 7.912 1.00 90.81 93 LEU A N 1
ATOM 697 C CA . LEU A 1 93 ? 4.087 3.650 8.150 1.00 90.81 93 LEU A CA 1
ATOM 698 C C . LEU A 1 93 ? 4.422 4.850 9.041 1.00 90.81 93 LEU A C 1
ATOM 700 O O . LEU A 1 93 ? 4.871 4.650 10.172 1.00 90.81 93 LEU A O 1
ATOM 704 N N . SER A 1 94 ? 4.204 6.069 8.549 1.00 89.00 94 SER A N 1
ATOM 705 C CA . SER A 1 94 ? 4.288 7.283 9.366 1.00 89.00 94 SER A CA 1
ATOM 706 C C . SER A 1 94 ? 2.892 7.786 9.717 1.00 89.00 94 SER A C 1
ATOM 708 O O . SER A 1 94 ? 1.926 7.538 8.993 1.00 89.00 94 SER A O 1
ATOM 710 N N . VAL A 1 95 ? 2.786 8.491 10.839 1.00 85.31 95 VAL A N 1
ATOM 711 C CA . VAL A 1 95 ? 1.539 9.110 11.294 1.00 85.31 95 VAL A CA 1
ATOM 712 C C . VAL A 1 95 ? 1.670 10.616 11.122 1.00 85.31 95 VAL A C 1
ATOM 714 O O . VAL A 1 95 ? 2.584 11.218 11.682 1.00 85.31 95 VAL A O 1
ATOM 717 N N . ASP A 1 96 ? 0.756 11.206 10.361 1.00 80.00 96 ASP A N 1
ATOM 718 C CA . ASP A 1 96 ? 0.606 12.652 10.243 1.00 80.00 96 ASP A CA 1
ATOM 719 C C . ASP A 1 96 ? -0.437 13.172 11.254 1.00 80.00 96 ASP A C 1
ATOM 721 O O . ASP A 1 96 ? -1.326 12.426 11.691 1.00 80.00 96 ASP A O 1
ATOM 725 N N . PRO A 1 97 ? -0.387 14.468 11.615 1.00 69.69 97 PRO A N 1
ATOM 726 C CA . PRO A 1 97 ? -1.451 15.111 12.379 1.00 69.69 97 PRO A CA 1
ATOM 727 C C . PRO A 1 97 ? -2.819 14.923 11.699 1.00 69.69 97 PRO A C 1
ATOM 729 O O . PRO A 1 97 ? -2.952 15.131 10.496 1.00 69.69 97 PRO A O 1
ATOM 732 N N . GLY A 1 98 ? -3.849 14.544 12.465 1.00 68.25 98 GLY A N 1
ATOM 733 C CA . GLY A 1 98 ? -5.215 14.370 11.941 1.00 68.25 98 GLY A CA 1
ATOM 734 C C . GLY A 1 98 ? -5.586 12.953 11.479 1.00 68.25 98 GLY A C 1
ATOM 735 O O . GLY A 1 98 ? -6.435 12.813 10.606 1.00 68.25 98 GLY A O 1
ATOM 736 N N . GLN A 1 99 ? -4.980 11.907 12.060 1.00 69.69 99 GLN A N 1
ATOM 737 C CA . GLN A 1 99 ? -5.290 10.485 11.785 1.00 69.69 99 GLN A CA 1
ATOM 738 C C . GLN A 1 99 ? -5.059 10.041 10.329 1.00 69.69 99 GLN A C 1
ATOM 740 O O . GLN A 1 99 ? -5.649 9.064 9.858 1.00 69.69 99 GLN A O 1
ATOM 745 N N . GLN A 1 100 ? -4.182 10.750 9.625 1.00 83.81 100 GLN A N 1
ATOM 746 C CA . GLN A 1 100 ? -3.691 10.339 8.320 1.00 83.81 100 GLN A CA 1
ATOM 747 C C . GLN A 1 100 ? -2.416 9.524 8.513 1.00 83.81 100 GLN A C 1
ATOM 749 O O . GLN A 1 100 ? -1.532 9.890 9.288 1.00 83.81 100 GLN A O 1
ATOM 754 N N . PHE A 1 101 ? -2.319 8.405 7.811 1.00 89.88 101 PHE A N 1
ATOM 755 C CA . PHE A 1 101 ? -1.135 7.561 7.806 1.00 89.88 101 PHE A CA 1
ATOM 756 C C . PHE A 1 101 ? -0.495 7.640 6.429 1.00 89.88 101 PHE A C 1
ATOM 758 O O . PHE A 1 101 ? -1.193 7.528 5.425 1.00 89.88 101 PHE A O 1
ATOM 765 N N . ARG A 1 102 ? 0.824 7.787 6.346 1.00 93.06 102 ARG A N 1
ATOM 766 C CA . ARG A 1 102 ? 1.533 7.632 5.074 1.00 93.06 102 ARG A CA 1
ATOM 767 C C . ARG A 1 102 ? 2.178 6.266 5.042 1.00 93.06 102 ARG A C 1
ATOM 769 O O . ARG A 1 102 ? 3.046 5.959 5.859 1.00 93.06 102 ARG A O 1
ATOM 776 N N . LEU A 1 103 ? 1.744 5.446 4.097 1.00 93.88 103 LEU A N 1
ATOM 777 C CA . LEU A 1 103 ? 2.344 4.150 3.840 1.00 93.88 103 LEU A CA 1
ATOM 778 C C . LEU A 1 103 ? 3.412 4.296 2.761 1.00 93.88 103 LEU A C 1
ATOM 780 O O . LEU A 1 103 ? 3.092 4.498 1.590 1.00 93.88 103 LEU A O 1
ATOM 784 N N . TYR A 1 104 ? 4.670 4.184 3.173 1.00 93.81 104 TYR A N 1
ATOM 785 C CA . TYR A 1 104 ? 5.841 4.272 2.315 1.00 93.81 104 TYR A CA 1
ATOM 786 C C . TYR A 1 104 ? 6.261 2.897 1.784 1.00 93.81 104 TYR A C 1
ATOM 788 O O . TYR A 1 104 ? 6.364 1.934 2.547 1.00 93.81 104 TYR A O 1
ATOM 796 N N . LEU A 1 105 ? 6.592 2.842 0.491 1.00 92.50 105 LEU A N 1
ATOM 797 C CA . LEU A 1 105 ? 7.400 1.794 -0.137 1.00 92.50 105 LEU A CA 1
ATOM 798 C C . LEU A 1 105 ? 8.609 2.450 -0.816 1.00 92.50 105 LEU A C 1
ATOM 800 O O . LEU A 1 105 ? 8.501 3.012 -1.913 1.00 92.50 105 LEU A O 1
ATOM 804 N N . GLY A 1 106 ? 9.771 2.387 -0.166 1.00 91.56 106 GLY A N 1
ATOM 805 C CA . GLY A 1 106 ? 10.922 3.199 -0.553 1.00 91.56 106 GLY A CA 1
ATOM 806 C C . GLY A 1 106 ? 10.634 4.697 -0.351 1.00 91.56 106 GLY A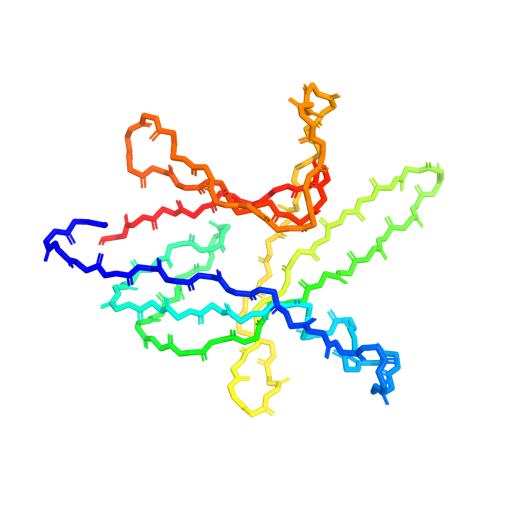 C 1
ATOM 807 O O . GLY A 1 106 ? 10.074 5.072 0.678 1.00 91.56 106 GLY A O 1
ATOM 808 N N . PRO A 1 107 ? 10.998 5.576 -1.304 1.00 93.19 107 PRO A N 1
ATOM 809 C CA . PRO A 1 107 ? 10.745 7.014 -1.190 1.00 93.19 107 PRO A CA 1
ATOM 810 C C . PRO A 1 107 ? 9.321 7.419 -1.599 1.00 93.19 107 PRO A C 1
ATOM 812 O O . PRO A 1 107 ? 9.002 8.601 -1.573 1.00 93.19 107 PRO A O 1
ATOM 815 N N . TYR A 1 108 ? 8.475 6.479 -2.026 1.00 94.19 108 TYR A N 1
ATOM 816 C CA . TYR A 1 108 ? 7.113 6.763 -2.472 1.00 94.19 108 TYR A CA 1
ATOM 817 C C . TYR A 1 108 ? 6.118 6.431 -1.370 1.00 94.19 108 TYR A C 1
ATOM 819 O O . TYR A 1 108 ? 6.265 5.393 -0.725 1.00 94.19 108 TYR A O 1
ATOM 827 N N . PHE A 1 109 ? 5.086 7.252 -1.195 1.00 94.12 109 PHE A N 1
ATOM 828 C CA . PHE A 1 109 ? 4.023 6.988 -0.233 1.00 94.12 109 PHE A CA 1
ATOM 829 C C . PHE A 1 109 ? 2.627 7.203 -0.795 1.00 94.12 109 PHE A C 1
ATOM 831 O O . PHE A 1 109 ? 2.417 7.973 -1.732 1.00 94.12 109 PHE A O 1
ATOM 838 N N . VAL A 1 110 ? 1.663 6.550 -0.156 1.00 94.62 110 VAL A N 1
ATOM 839 C CA . VAL A 1 110 ? 0.234 6.833 -0.298 1.00 94.62 110 VAL A CA 1
ATOM 840 C C . VAL A 1 110 ? -0.340 7.224 1.057 1.00 94.62 110 VAL A C 1
ATOM 842 O O . VAL A 1 110 ? 0.052 6.671 2.087 1.00 94.62 110 VAL A O 1
ATOM 845 N N . THR A 1 111 ? -1.265 8.180 1.060 1.00 93.69 111 THR A N 1
ATOM 846 C CA . THR A 1 111 ? -1.992 8.562 2.273 1.00 93.69 111 THR A CA 1
ATOM 847 C C . THR A 1 111 ? -3.169 7.619 2.488 1.00 93.69 111 THR A C 1
ATOM 849 O O . THR A 1 111 ? -3.950 7.356 1.571 1.00 93.69 111 THR A O 1
ATOM 852 N N . LEU A 1 112 ? -3.288 7.130 3.716 1.00 92.00 112 LEU A N 1
ATOM 853 C CA . LEU A 1 112 ? -4.396 6.349 4.231 1.00 92.00 112 LEU A CA 1
ATOM 854 C C . LEU A 1 112 ? -5.134 7.186 5.268 1.00 92.00 112 LEU A C 1
ATOM 856 O O . LEU A 1 112 ? -4.509 7.744 6.170 1.00 92.00 112 LEU A O 1
ATOM 860 N N . THR A 1 113 ? -6.456 7.221 5.184 1.00 90.88 113 THR A N 1
ATOM 861 C CA . THR A 1 113 ? -7.282 7.936 6.165 1.00 90.88 113 THR A CA 1
ATOM 862 C C . THR A 1 113 ? -8.233 6.955 6.825 1.00 90.88 113 THR A C 1
ATOM 864 O O . THR A 1 113 ? -8.944 6.230 6.127 1.00 90.88 113 THR A O 1
ATOM 867 N N . SER A 1 114 ? -8.249 6.930 8.159 1.00 86.25 114 SER A N 1
ATOM 868 C CA . SER A 1 114 ? -9.272 6.186 8.902 1.00 86.25 114 SER A CA 1
ATOM 869 C C . SER A 1 114 ? -10.643 6.795 8.638 1.00 86.25 114 SER A C 1
ATOM 871 O O . SER A 1 114 ? -10.786 8.018 8.662 1.00 86.25 114 SER A O 1
ATOM 873 N N . ARG A 1 115 ? -11.638 5.945 8.394 1.00 76.56 115 ARG A N 1
ATOM 874 C CA . ARG A 1 115 ? -13.051 6.331 8.425 1.00 76.56 115 ARG A CA 1
ATOM 875 C C . ARG A 1 115 ? -13.668 6.043 9.784 1.00 76.56 115 ARG A C 1
ATOM 877 O O . ARG A 1 115 ? -13.164 5.124 10.475 1.00 76.56 115 ARG A O 1
#

Radius of gyration: 13.81 Å; chains: 1; bounding box: 30×32×40 Å

Secondary structure (DSSP, 8-state):
-GGG--EEEEE---TTS-HHHHHH-SEEEEESS-EEETTEEE-SEEEEEEEEEEEETTEEEEEEEEE-TTS-EEEEEEEEE-TT-SS--SEEEEEETTTEEEEEETTEEEEEEE-